Protein AF-A0A2H0FLC3-F1 (afdb_monomer)

Foldseek 3Di:
DVCLVVVCLVDVQSDVVQWDWDFDDDDFWGWIWIDGDPFIKIKTAGGPPCVPDPLVVVLVVVCVCQPDPVCVVVDFHWPAFDDPQDTPNCNVPPDGHPGDGGTTMTGDDDDDDQDPVNCVDVVSVVVVVVVVD

Nearest PDB structures (foldseek):
  3dxp-assembly1_A-2  TM=6.071E-01  e=3.941E-02  Cupriavidus pinatubonensis JMP134
  6ef6-assembly1_A  TM=5.827E-01  e=3.094E-01  Mycolicibacterium smegmatis MC2 155
  6w18-assembly1_D  TM=3.583E-01  e=3.282E-01  Schizosaccharomyces pombe 972h-
  8e9b-assembly1_D  TM=4.048E-01  e=1.130E+00  Schizosaccharomyces pombe 972h-
  7pnd-assembly1_A  TM=4.910E-01  e=7.434E+00  Bacteroides fragilis

InterPro domains:
  IPR011009 Protein kinase-like domain superfamily [SSF56112] (6-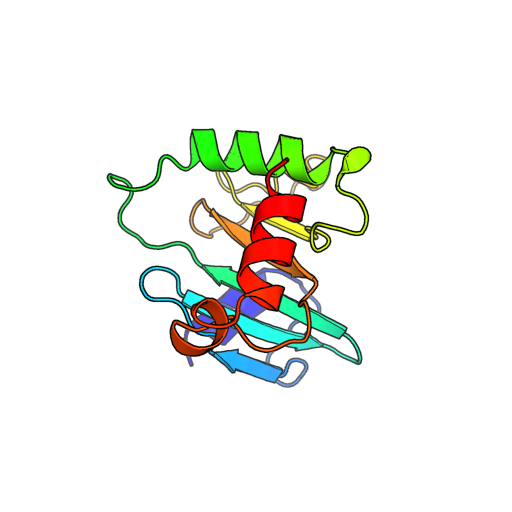130)

Structure (mmCIF, N/CA/C/O backbone):
data_AF-A0A2H0FLC3-F1
#
_entry.id   AF-A0A2H0FLC3-F1
#
loop_
_atom_site.group_PDB
_atom_site.id
_atom_site.type_symbol
_atom_site.label_atom_id
_atom_site.label_alt_id
_atom_site.label_comp_id
_atom_site.label_asym_id
_atom_site.label_entity_id
_atom_site.label_seq_id
_atom_site.pdbx_PDB_ins_code
_atom_site.Cartn_x
_atom_site.Cartn_y
_atom_site.Cartn_z
_atom_site.occupancy
_atom_site.B_iso_or_equiv
_atom_site.auth_seq_id
_atom_site.auth_comp_id
_atom_site.auth_asym_id
_atom_site.auth_atom_id
_atom_site.pdbx_PDB_model_num
ATOM 1 N N . MET A 1 1 ? -9.371 -16.936 9.998 1.00 59.44 1 MET A N 1
ATOM 2 C CA . MET A 1 1 ? -8.303 -16.075 9.428 1.00 59.44 1 MET A CA 1
ATOM 3 C C . MET A 1 1 ? -8.036 -14.897 10.370 1.00 59.44 1 MET A C 1
ATOM 5 O O . MET A 1 1 ? -8.950 -14.112 10.578 1.00 59.44 1 MET A O 1
ATOM 9 N N . LYS A 1 2 ? -6.853 -14.785 11.001 1.00 78.81 2 LYS A N 1
ATOM 10 C CA . LYS A 1 2 ? -6.562 -13.734 12.012 1.00 78.81 2 LYS A CA 1
ATOM 11 C C . LYS A 1 2 ? -6.595 -12.311 11.422 1.00 78.81 2 LYS A C 1
ATOM 13 O O . LYS A 1 2 ? -7.117 -11.395 12.053 1.00 78.81 2 LYS A O 1
ATOM 18 N N . ASP A 1 3 ? -6.164 -12.155 10.172 1.00 88.56 3 ASP A N 1
ATOM 19 C CA . ASP A 1 3 ? -6.002 -10.838 9.543 1.00 88.56 3 ASP A CA 1
ATOM 20 C C . ASP A 1 3 ? -7.316 -10.158 9.151 1.00 88.56 3 ASP A C 1
ATOM 22 O O . ASP A 1 3 ? -7.373 -8.933 9.147 1.00 88.56 3 ASP A O 1
ATOM 26 N N . ILE A 1 4 ? -8.411 -10.899 8.927 1.00 90.19 4 ILE A N 1
ATOM 27 C CA . ILE A 1 4 ? -9.715 -10.272 8.639 1.00 90.19 4 ILE A CA 1
ATOM 28 C C . ILE A 1 4 ? -10.178 -9.380 9.797 1.00 90.19 4 ILE A C 1
ATOM 30 O O . ILE A 1 4 ? -10.752 -8.317 9.564 1.00 90.19 4 ILE A O 1
ATOM 34 N N . LYS A 1 5 ? -9.873 -9.767 11.047 1.00 90.56 5 LYS A N 1
ATOM 35 C CA . LYS A 1 5 ? -10.177 -8.962 12.236 1.00 90.56 5 LYS A CA 1
ATOM 36 C C . LYS A 1 5 ? -9.355 -7.670 12.245 1.00 90.56 5 LYS A C 1
ATOM 38 O O . LYS A 1 5 ? -9.897 -6.618 12.564 1.00 90.56 5 LYS A O 1
ATOM 43 N N . LEU A 1 6 ? -8.081 -7.724 11.846 1.00 91.88 6 LEU A N 1
ATOM 44 C CA . LEU A 1 6 ? -7.219 -6.540 11.727 1.00 91.88 6 LEU A CA 1
ATOM 45 C C . LEU A 1 6 ? -7.670 -5.615 10.592 1.00 91.88 6 LEU A C 1
ATOM 47 O O . LEU A 1 6 ? -7.807 -4.413 10.807 1.00 91.88 6 LEU A O 1
ATOM 51 N N . ILE A 1 7 ? -7.981 -6.171 9.419 1.00 93.81 7 ILE A N 1
ATOM 52 C CA . ILE A 1 7 ? -8.521 -5.426 8.270 1.00 93.81 7 ILE A CA 1
ATOM 53 C C . ILE A 1 7 ? -9.812 -4.709 8.665 1.00 93.81 7 ILE A C 1
ATOM 55 O O . ILE A 1 7 ? -9.989 -3.532 8.357 1.00 93.81 7 ILE A O 1
ATOM 59 N N . SER A 1 8 ? -10.678 -5.380 9.427 1.00 92.44 8 SER A N 1
ATOM 60 C CA . SER A 1 8 ? -11.939 -4.798 9.899 1.00 92.44 8 SER A CA 1
ATOM 61 C C . SER A 1 8 ? -11.747 -3.587 10.819 1.00 92.44 8 SER A C 1
ATOM 63 O O . SER A 1 8 ? -12.630 -2.741 10.936 1.00 92.44 8 SER A O 1
ATOM 65 N N . ARG A 1 9 ? -10.579 -3.449 11.465 1.00 90.19 9 ARG A N 1
ATOM 66 C CA . ARG A 1 9 ? -10.254 -2.276 12.295 1.00 90.19 9 ARG A CA 1
ATOM 67 C C . ARG A 1 9 ? -9.910 -1.050 11.448 1.00 90.19 9 ARG A C 1
ATOM 69 O O . ARG A 1 9 ? -10.048 0.068 11.947 1.00 90.19 9 ARG A O 1
ATOM 76 N N . LEU A 1 10 ? -9.511 -1.216 10.185 1.00 89.50 10 LEU A N 1
ATOM 77 C CA . LEU A 1 10 ? -9.130 -0.105 9.303 1.00 89.50 10 LEU A CA 1
ATOM 78 C C . LEU A 1 10 ? -10.326 0.795 8.971 1.00 89.50 10 LEU A C 1
ATOM 80 O O . LEU A 1 10 ? -10.206 2.019 8.999 1.00 89.50 10 LEU A O 1
ATOM 84 N N . ASN A 1 11 ? -11.504 0.205 8.763 1.00 89.25 11 ASN A N 1
ATOM 85 C CA . ASN A 1 11 ? -12.735 0.924 8.449 1.00 89.25 11 ASN A CA 1
ATOM 86 C C . ASN A 1 11 ? -13.928 0.301 9.192 1.00 89.25 11 ASN A C 1
ATOM 88 O O . ASN A 1 11 ? -14.169 -0.895 9.088 1.00 89.25 11 ASN A O 1
ATOM 92 N N . LYS A 1 12 ? -14.714 1.124 9.900 1.00 89.12 12 LYS A N 1
ATOM 93 C CA . LYS A 1 12 ? -15.890 0.696 10.686 1.00 89.12 12 LYS A CA 1
ATOM 94 C C . LYS A 1 12 ? -16.957 -0.055 9.872 1.00 89.12 12 LYS A C 1
ATOM 96 O O . LYS A 1 12 ? -17.752 -0.807 10.444 1.00 89.12 12 LYS A O 1
ATOM 101 N N . GLU A 1 13 ? -16.992 0.167 8.560 1.00 92.62 13 GLU A N 1
ATOM 102 C CA . GLU A 1 13 ? -17.921 -0.491 7.637 1.00 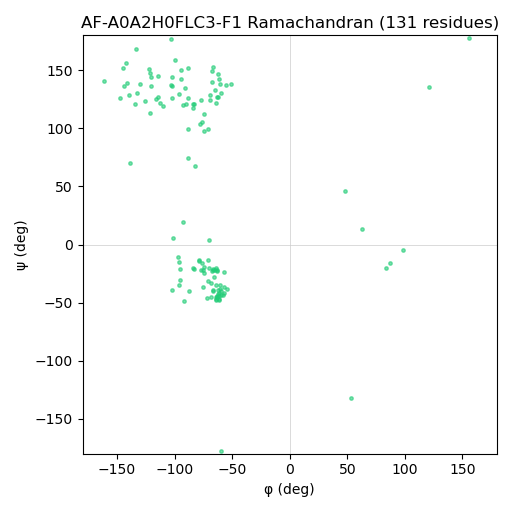92.62 13 GLU A CA 1
ATOM 103 C C . GLU A 1 13 ? -17.430 -1.866 7.172 1.00 92.62 13 GLU A C 1
ATOM 105 O O . GLU A 1 13 ? -18.233 -2.700 6.743 1.00 92.62 13 GLU A O 1
ATOM 110 N N . TRP A 1 14 ? -16.127 -2.127 7.283 1.00 93.94 14 TRP A N 1
ATOM 111 C CA . TRP A 1 14 ? -15.491 -3.369 6.859 1.00 93.94 14 TRP A CA 1
ATOM 112 C C . TRP A 1 14 ? -15.645 -4.441 7.930 1.00 93.94 14 TRP A C 1
ATOM 114 O O . TRP A 1 14 ? -14.687 -4.832 8.576 1.00 93.94 14 TRP A O 1
ATOM 124 N N . ARG A 1 15 ? -16.868 -4.905 8.167 1.00 92.44 15 ARG A N 1
ATOM 125 C CA . ARG A 1 15 ? -17.125 -5.980 9.136 1.00 92.44 15 ARG A CA 1
ATOM 126 C C . ARG A 1 15 ? -17.002 -7.355 8.468 1.00 92.44 15 ARG A C 1
ATOM 128 O O . ARG A 1 15 ? -17.299 -7.461 7.273 1.00 92.44 15 ARG A O 1
ATOM 135 N N . PRO A 1 16 ? -16.635 -8.419 9.207 1.00 88.12 16 PRO A N 1
ATOM 136 C CA . PRO A 1 16 ? -16.727 -9.787 8.698 1.00 88.12 16 PRO A CA 1
ATOM 137 C C . PRO A 1 16 ? -18.126 -10.063 8.124 1.00 88.12 16 PRO A C 1
ATOM 139 O O . PRO A 1 16 ? -19.122 -9.596 8.671 1.00 88.12 16 PRO A O 1
ATOM 142 N N . GLY A 1 17 ? -18.195 -10.745 6.980 1.00 88.25 17 GLY A N 1
ATOM 143 C CA . GLY A 1 17 ? -19.442 -10.967 6.233 1.00 88.25 17 GLY A CA 1
ATOM 144 C C . GLY A 1 17 ? -19.860 -9.813 5.309 1.00 88.25 17 GLY A C 1
ATOM 145 O O . GLY A 1 17 ? -20.586 -10.049 4.351 1.00 88.25 17 GLY A O 1
ATOM 146 N N . LYS A 1 18 ? -19.362 -8.584 5.519 1.00 94.62 18 LYS A N 1
ATOM 147 C CA . LYS A 1 18 ? -19.580 -7.443 4.601 1.00 94.62 18 LYS A CA 1
ATOM 148 C C . LYS A 1 18 ? -18.443 -7.231 3.603 1.00 94.62 18 LYS A C 1
ATOM 150 O O . LYS A 1 18 ? -18.611 -6.492 2.637 1.00 94.62 18 LYS A O 1
ATOM 155 N N . ILE A 1 19 ? -17.293 -7.850 3.850 1.00 95.69 19 ILE A N 1
ATOM 156 C CA . ILE A 1 19 ? -16.111 -7.781 2.992 1.00 95.69 19 ILE A CA 1
ATOM 157 C C . ILE A 1 19 ? -15.709 -9.173 2.523 1.00 95.69 19 ILE A C 1
ATOM 159 O O . ILE A 1 19 ? -15.831 -10.145 3.271 1.00 95.69 19 ILE A O 1
ATOM 163 N N . LYS A 1 20 ? -15.163 -9.250 1.310 1.00 95.31 20 LYS A N 1
ATOM 164 C CA . LYS A 1 20 ? -14.416 -10.422 0.842 1.00 95.31 20 LYS A CA 1
ATOM 165 C C . LYS A 1 20 ? -12.932 -10.098 0.917 1.00 95.31 20 LYS A C 1
ATOM 167 O O . LYS A 1 20 ? -12.524 -9.001 0.544 1.00 95.31 20 LYS A O 1
ATOM 172 N N . VAL A 1 21 ? -12.133 -11.033 1.415 1.00 95.38 21 VAL A N 1
ATOM 173 C CA . VAL A 1 21 ? -10.690 -10.852 1.588 1.00 95.38 21 VAL A CA 1
ATOM 174 C C . VAL A 1 21 ? -9.969 -11.990 0.885 1.00 95.38 21 VAL A C 1
ATOM 176 O O . VAL A 1 21 ? -10.224 -13.155 1.186 1.00 95.38 21 VAL A O 1
ATOM 179 N N . LYS A 1 22 ? -9.068 -11.650 -0.036 1.00 94.94 22 LYS A N 1
ATOM 180 C CA . LYS A 1 22 ? -8.208 -12.593 -0.759 1.00 94.94 22 LYS A CA 1
ATOM 181 C C . LYS A 1 22 ? -6.751 -12.240 -0.487 1.00 94.94 22 LYS A C 1
ATOM 183 O O . LYS A 1 22 ? -6.399 -11.065 -0.502 1.00 94.94 22 LYS A O 1
ATOM 188 N N . LYS A 1 23 ? -5.900 -13.234 -0.234 1.00 92.81 23 LYS A N 1
ATOM 189 C CA . LYS A 1 23 ? -4.457 -13.002 -0.082 1.00 92.81 23 LYS A CA 1
ATOM 190 C C . LYS A 1 23 ? -3.876 -12.510 -1.412 1.00 92.81 23 LYS A C 1
ATOM 192 O O . LYS A 1 23 ? -4.186 -13.081 -2.456 1.00 92.81 23 LYS A O 1
ATOM 197 N N . ALA A 1 24 ? -3.071 -11.455 -1.362 1.00 90.44 24 ALA A N 1
ATOM 198 C CA . ALA A 1 24 ? -2.255 -10.999 -2.484 1.00 90.44 24 ALA A CA 1
ATOM 199 C C . ALA A 1 24 ? -0.812 -11.486 -2.304 1.00 90.44 24 ALA A C 1
ATOM 201 O O . ALA A 1 24 ? -0.408 -11.816 -1.186 1.00 90.44 24 ALA A O 1
ATOM 202 N N . GLY A 1 25 ? -0.058 -11.550 -3.404 1.00 83.50 25 GLY A N 1
ATOM 203 C CA . GLY A 1 25 ? 1.354 -11.932 -3.394 1.00 83.50 25 GLY A CA 1
ATOM 204 C C . GLY A 1 25 ? 2.222 -11.010 -2.529 1.00 83.50 25 GLY A C 1
ATOM 205 O O . GLY A 1 25 ? 1.743 -10.070 -1.896 1.00 83.50 25 GLY A O 1
ATOM 206 N N . GLY A 1 26 ? 3.524 -11.274 -2.507 1.00 81.44 26 GLY A N 1
ATOM 207 C CA . GLY A 1 26 ? 4.492 -10.555 -1.679 1.00 81.44 26 GLY A CA 1
ATOM 208 C C . GLY A 1 26 ? 5.222 -11.495 -0.729 1.00 81.44 26 GLY A C 1
ATOM 209 O O . GLY A 1 26 ? 4.618 -12.370 -0.113 1.00 81.44 26 GLY A O 1
ATOM 210 N N . GLN A 1 27 ? 6.538 -11.318 -0.639 1.00 80.94 27 GLN A N 1
ATOM 211 C CA . GLN A 1 27 ? 7.411 -12.183 0.158 1.00 80.94 27 GLN A CA 1
ATOM 212 C C . GLN A 1 27 ? 7.513 -11.712 1.612 1.00 80.94 27 GLN A C 1
ATOM 214 O O . GLN A 1 27 ? 7.495 -12.517 2.535 1.00 80.94 27 GLN A O 1
ATOM 219 N N . THR A 1 28 ? 7.592 -10.397 1.818 1.00 85.25 28 THR A N 1
ATOM 220 C CA . THR A 1 28 ? 7.887 -9.794 3.126 1.00 85.25 28 THR A CA 1
ATOM 221 C C . THR A 1 28 ? 6.642 -9.243 3.816 1.00 85.25 28 THR A C 1
ATOM 223 O O . THR A 1 28 ? 6.471 -9.377 5.026 1.00 85.25 28 THR A O 1
ATOM 226 N N . ASN A 1 29 ? 5.736 -8.633 3.053 1.00 90.56 29 ASN A N 1
ATOM 227 C CA . ASN A 1 29 ? 4.521 -8.029 3.586 1.00 90.56 29 ASN A CA 1
ATOM 228 C C . ASN A 1 29 ? 3.330 -8.990 3.513 1.00 90.56 29 ASN A C 1
ATOM 230 O O . ASN A 1 29 ? 3.205 -9.787 2.583 1.00 90.56 29 ASN A O 1
ATOM 234 N N . ARG A 1 30 ? 2.395 -8.854 4.457 1.00 93.12 30 ARG A N 1
ATOM 235 C CA . ARG A 1 30 ? 1.108 -9.558 4.403 1.00 93.12 30 ARG A CA 1
ATOM 236 C C . ARG A 1 30 ? 0.116 -8.704 3.627 1.00 93.12 30 ARG A C 1
ATOM 238 O O . ARG A 1 30 ? -0.453 -7.753 4.167 1.00 93.12 30 ARG A O 1
ATOM 245 N N . ASN A 1 31 ? -0.061 -9.047 2.358 1.00 95.00 31 ASN A N 1
ATOM 246 C CA . ASN A 1 31 ? -0.888 -8.298 1.426 1.00 95.00 31 ASN A CA 1
ATOM 247 C C . ASN A 1 31 ? -2.245 -8.967 1.207 1.00 95.00 31 ASN A C 1
ATOM 249 O O . ASN A 1 31 ? -2.366 -10.194 1.143 1.00 95.00 31 ASN A O 1
ATOM 253 N N . TRP A 1 32 ? -3.271 -8.141 1.049 1.00 96.12 32 TRP A N 1
ATOM 254 C CA . TRP A 1 32 ? -4.652 -8.570 0.913 1.00 96.12 32 TRP A CA 1
ATOM 255 C C . TRP A 1 32 ? -5.384 -7.702 -0.105 1.00 96.12 32 TRP A C 1
ATOM 257 O O . TRP A 1 32 ? -5.258 -6.480 -0.099 1.00 96.12 32 TRP A O 1
ATOM 267 N N . ILE A 1 33 ? -6.210 -8.330 -0.934 1.00 96.50 33 ILE A N 1
ATOM 268 C CA . ILE A 1 33 ? -7.248 -7.655 -1.708 1.00 96.50 33 ILE A CA 1
ATOM 269 C C . ILE A 1 33 ? -8.524 -7.714 -0.878 1.00 96.50 33 ILE A C 1
ATOM 271 O O . ILE A 1 33 ? -9.007 -8.798 -0.536 1.00 96.50 33 ILE A O 1
ATOM 275 N N . VAL A 1 34 ? -9.063 -6.549 -0.546 1.00 97.06 34 VAL A N 1
ATOM 276 C CA . VAL A 1 34 ? -10.306 -6.393 0.207 1.00 97.06 34 VAL A CA 1
ATOM 277 C C . VAL A 1 34 ? -11.363 -5.845 -0.734 1.00 97.06 34 VAL A C 1
ATOM 279 O O . VAL A 1 34 ? -11.215 -4.749 -1.262 1.00 97.06 34 VAL A O 1
ATOM 282 N N . GLN A 1 35 ? -12.441 -6.591 -0.935 1.00 97.12 35 GLN A N 1
ATOM 283 C CA . GLN A 1 35 ? -13.598 -6.136 -1.693 1.00 97.12 35 GLN A CA 1
ATOM 284 C C . GLN A 1 35 ? -14.715 -5.731 -0.732 1.00 97.12 35 GLN A C 1
ATOM 286 O O . GLN A 1 35 ? -15.127 -6.522 0.120 1.00 97.12 35 GLN A O 1
ATOM 291 N N . TYR A 1 36 ? -15.219 -4.509 -0.893 1.00 96.44 36 TYR A N 1
ATOM 292 C CA . TYR A 1 36 ? -16.363 -3.973 -0.161 1.00 96.44 36 TYR A CA 1
ATOM 293 C C . TYR A 1 36 ? -17.298 -3.268 -1.144 1.00 96.44 36 TYR A C 1
ATOM 295 O O . TYR A 1 36 ? -16.885 -2.326 -1.826 1.00 96.44 36 TYR A O 1
ATOM 303 N N . LYS A 1 37 ? -18.559 -3.717 -1.218 1.00 93.69 37 LYS A N 1
ATOM 304 C CA . LYS A 1 37 ? -19.498 -3.312 -2.282 1.00 93.69 37 LYS A CA 1
ATOM 305 C C . LYS A 1 37 ? -18.846 -3.553 -3.663 1.00 93.69 37 LYS A C 1
ATOM 307 O O . LYS A 1 37 ? -18.236 -4.601 -3.876 1.00 93.69 37 LYS A O 1
ATOM 312 N N . ASN A 1 38 ? -18.908 -2.570 -4.559 1.00 93.06 38 ASN A N 1
ATOM 313 C CA . ASN A 1 38 ? -18.338 -2.632 -5.910 1.00 93.06 38 ASN A CA 1
ATOM 314 C C . ASN A 1 38 ? -16.908 -2.066 -5.990 1.00 93.06 38 ASN A C 1
ATOM 316 O O . ASN A 1 38 ? -16.462 -1.683 -7.065 1.00 93.06 38 ASN A O 1
ATOM 320 N N . LYS A 1 39 ? -16.192 -1.958 -4.860 1.00 95.62 39 LYS A N 1
ATOM 321 C CA . LYS A 1 39 ? -14.818 -1.432 -4.814 1.00 95.62 39 LYS A CA 1
ATOM 322 C C . LYS A 1 39 ? -13.850 -2.462 -4.249 1.00 95.62 39 LYS A C 1
ATOM 324 O O . LYS A 1 39 ? -14.194 -3.204 -3.323 1.00 95.62 39 LYS A O 1
ATOM 329 N N . LYS A 1 40 ? -12.630 -2.466 -4.784 1.00 96.94 40 LYS A N 1
ATOM 330 C CA . LYS A 1 40 ? -11.508 -3.263 -4.287 1.00 96.94 40 LYS A CA 1
ATOM 331 C C . LYS A 1 40 ? -10.410 -2.355 -3.751 1.00 96.94 40 LYS A C 1
ATOM 333 O O . LYS A 1 40 ? -10.157 -1.272 -4.271 1.00 96.94 40 LYS A O 1
ATOM 338 N N . PHE A 1 41 ? -9.766 -2.829 -2.699 1.00 97.38 41 PHE A N 1
ATOM 339 C CA . PHE A 1 41 ? -8.702 -2.139 -1.994 1.00 97.38 41 PHE A CA 1
ATOM 340 C C . PHE A 1 41 ? -7.528 -3.090 -1.834 1.00 97.38 41 PHE A C 1
ATOM 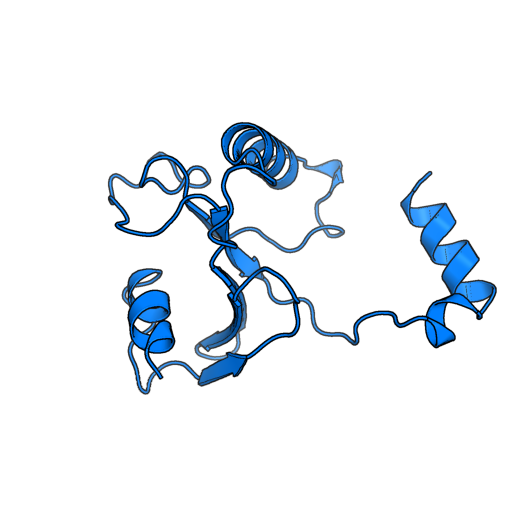342 O O . PHE A 1 41 ? -7.715 -4.258 -1.487 1.00 97.38 41 PHE A O 1
ATOM 349 N N . PHE A 1 42 ? -6.324 -2.578 -2.035 1.00 96.69 42 PHE A N 1
ATOM 350 C CA . PHE A 1 42 ? -5.111 -3.269 -1.646 1.00 96.69 42 PHE A CA 1
ATOM 351 C C . PHE A 1 42 ? -4.752 -2.868 -0.217 1.00 96.69 42 PHE A C 1
ATOM 353 O O . PHE A 1 42 ? -4.561 -1.686 0.075 1.00 96.69 42 PHE A O 1
ATOM 360 N N . VAL A 1 43 ? -4.678 -3.847 0.680 1.00 96.88 43 VAL A N 1
ATOM 361 C CA . VAL A 1 43 ? -4.303 -3.665 2.083 1.00 96.88 43 VAL A CA 1
ATOM 362 C C . VAL A 1 43 ? -2.987 -4.377 2.343 1.00 96.88 43 VAL A C 1
ATOM 364 O O . VAL A 1 43 ? -2.863 -5.575 2.102 1.00 96.88 43 VAL A O 1
ATOM 367 N N . ARG A 1 44 ? -2.025 -3.643 2.896 1.00 95.75 44 ARG A N 1
ATOM 368 C CA . ARG A 1 44 ? -0.711 -4.159 3.281 1.00 95.75 44 ARG A CA 1
ATOM 369 C C . ARG A 1 44 ? -0.541 -4.046 4.784 1.00 95.75 44 ARG A C 1
ATOM 371 O O . ARG A 1 44 ? -0.616 -2.940 5.324 1.00 95.75 44 ARG A O 1
ATOM 378 N N . PHE A 1 45 ? -0.224 -5.163 5.431 1.00 94.56 45 PHE A N 1
ATOM 379 C CA . PHE A 1 45 ? 0.433 -5.147 6.733 1.00 94.56 45 PHE A CA 1
ATOM 380 C C . PHE A 1 45 ? 1.947 -5.312 6.535 1.00 94.56 45 PHE A C 1
ATOM 382 O O . PHE A 1 45 ? 2.373 -6.208 5.798 1.00 94.56 45 PHE A O 1
ATOM 389 N N . PRO A 1 46 ? 2.754 -4.434 7.148 1.00 92.25 46 PRO A N 1
ATOM 390 C CA . PRO A 1 46 ? 4.192 -4.366 6.944 1.00 92.25 46 PRO A CA 1
ATOM 391 C C . PRO A 1 46 ? 4.894 -5.616 7.473 1.00 92.25 46 PRO A C 1
ATOM 393 O O . PRO A 1 46 ? 4.439 -6.241 8.433 1.00 92.25 46 PRO A O 1
ATOM 396 N N . TRP A 1 47 ? 6.038 -5.931 6.872 1.00 85.62 47 TRP A N 1
ATOM 397 C CA . TRP A 1 47 ? 7.001 -6.867 7.440 1.00 85.62 47 TRP A CA 1
ATOM 398 C C . TRP A 1 47 ? 7.529 -6.373 8.794 1.00 85.62 47 TRP A C 1
ATOM 400 O O . TRP A 1 47 ? 7.749 -5.172 8.975 1.00 85.62 47 TRP A O 1
ATOM 410 N N . GLU A 1 48 ? 7.741 -7.305 9.723 1.00 75.94 48 GLU A N 1
ATOM 411 C CA . GLU A 1 48 ? 8.074 -7.029 11.129 1.00 75.94 48 GLU A CA 1
ATOM 412 C C . GLU A 1 48 ? 9.554 -6.653 11.347 1.00 75.94 48 GLU A C 1
ATOM 414 O O . GLU A 1 48 ? 9.897 -6.103 12.391 1.00 75.94 48 GLU A O 1
ATOM 419 N N . ARG A 1 49 ? 10.426 -6.878 10.352 1.00 78.94 49 ARG A N 1
ATOM 420 C CA . ARG A 1 49 ? 11.855 -6.512 10.383 1.00 78.94 49 ARG A CA 1
ATOM 421 C C . ARG A 1 49 ? 12.053 -5.001 10.213 1.00 78.94 49 ARG A C 1
ATOM 423 O O . ARG A 1 49 ? 12.021 -4.470 9.102 1.00 78.94 49 ARG A O 1
ATOM 430 N N . ILE A 1 50 ? 12.232 -4.306 11.335 1.00 74.50 50 ILE A N 1
ATOM 431 C CA . ILE A 1 50 ? 12.434 -2.847 11.402 1.00 74.50 50 ILE A CA 1
ATOM 432 C C . ILE A 1 50 ? 13.844 -2.394 10.994 1.00 74.50 50 ILE A C 1
ATOM 434 O O . ILE A 1 50 ? 14.042 -1.217 10.712 1.00 74.50 50 ILE A O 1
ATOM 438 N N . ASP A 1 51 ? 14.798 -3.319 10.944 1.00 81.31 51 ASP A N 1
ATOM 439 C CA . ASP A 1 51 ? 16.195 -3.102 10.558 1.00 81.31 51 ASP A CA 1
ATOM 440 C C . ASP A 1 51 ? 16.386 -2.958 9.040 1.00 81.31 51 ASP A C 1
ATOM 442 O O . ASP A 1 51 ? 17.356 -2.356 8.595 1.00 81.31 51 ASP A O 1
ATOM 446 N N . ILE A 1 52 ? 15.442 -3.467 8.242 1.00 85.25 52 ILE A N 1
ATOM 447 C CA . ILE A 1 52 ? 15.543 -3.481 6.773 1.00 85.25 52 ILE A CA 1
ATOM 448 C C . ILE A 1 52 ? 14.805 -2.296 6.141 1.00 85.25 52 ILE A C 1
ATOM 450 O O . ILE A 1 52 ? 15.241 -1.752 5.129 1.00 85.25 52 ILE A O 1
ATOM 454 N N . VAL A 1 53 ? 13.676 -1.875 6.724 1.00 88.25 53 VAL A N 1
ATOM 455 C CA . VAL A 1 53 ? 12.868 -0.769 6.190 1.00 88.25 53 VAL A CA 1
ATOM 456 C C . VAL A 1 53 ? 12.733 0.341 7.221 1.00 88.25 53 VAL A C 1
ATOM 458 O O . VAL A 1 53 ? 12.011 0.208 8.211 1.00 88.25 53 VAL A O 1
ATOM 461 N N . ASN A 1 54 ? 13.334 1.494 6.927 1.00 92.50 54 ASN A N 1
ATOM 462 C CA . ASN A 1 54 ? 13.126 2.702 7.713 1.00 92.50 54 ASN A CA 1
ATOM 463 C C . ASN A 1 54 ? 11.709 3.262 7.475 1.00 92.50 54 ASN A C 1
ATOM 465 O O . ASN A 1 54 ? 11.436 3.962 6.495 1.00 92.50 54 ASN A O 1
ATOM 469 N N . ARG A 1 55 ? 10.795 2.967 8.406 1.00 92.94 55 ARG A N 1
ATOM 470 C CA . ARG A 1 55 ? 9.382 3.378 8.318 1.00 92.94 55 ARG A CA 1
ATOM 471 C C . ARG A 1 55 ? 9.169 4.885 8.408 1.00 92.94 55 ARG A C 1
ATOM 473 O O . ARG A 1 55 ? 8.123 5.360 7.969 1.00 92.94 55 ARG A O 1
ATOM 480 N N . GLU A 1 56 ? 10.119 5.632 8.966 1.00 94.81 56 GLU A N 1
ATOM 481 C CA . GLU A 1 56 ? 10.044 7.092 8.982 1.00 94.81 56 GLU A CA 1
ATOM 482 C C . GLU A 1 56 ? 10.291 7.671 7.588 1.00 94.81 56 GLU A C 1
ATOM 484 O O . GLU A 1 56 ? 9.521 8.518 7.130 1.00 94.81 56 GLU A O 1
ATOM 489 N N . VAL A 1 57 ? 11.322 7.181 6.895 1.00 95.44 57 VAL A N 1
ATOM 490 C CA . VAL A 1 57 ? 11.610 7.572 5.508 1.00 95.44 57 VAL A CA 1
ATOM 491 C C . VAL A 1 57 ? 10.463 7.147 4.589 1.00 95.44 57 VAL A C 1
ATOM 493 O O . VAL A 1 57 ? 9.963 7.963 3.818 1.00 95.44 57 VAL A O 1
ATOM 496 N N . GLU A 1 58 ? 9.960 5.916 4.733 1.00 95.00 58 GLU A N 1
ATOM 497 C CA . GLU A 1 58 ? 8.806 5.443 3.956 1.00 95.00 58 GLU A CA 1
ATOM 498 C C . GLU A 1 58 ? 7.569 6.333 4.169 1.00 95.00 58 GLU A C 1
ATOM 500 O O . GLU A 1 58 ? 6.910 6.716 3.205 1.00 95.00 58 GLU A O 1
ATOM 505 N N . ALA A 1 59 ? 7.274 6.733 5.412 1.00 95.69 59 ALA A N 1
ATOM 506 C CA . ALA A 1 59 ? 6.149 7.620 5.714 1.00 95.69 59 ALA A CA 1
ATOM 507 C C . ALA A 1 59 ? 6.275 8.992 5.025 1.00 95.69 59 ALA A C 1
ATOM 509 O O . ALA A 1 59 ? 5.284 9.505 4.495 1.00 95.69 59 ALA A O 1
ATOM 510 N N . LYS A 1 60 ? 7.482 9.578 5.007 1.00 96.88 60 LYS A N 1
ATOM 511 C CA . LYS A 1 60 ? 7.763 10.844 4.303 1.00 96.88 60 LYS A CA 1
ATOM 512 C C . LYS A 1 60 ? 7.547 10.690 2.795 1.00 96.88 60 LYS A C 1
ATOM 514 O O . LYS A 1 60 ? 6.866 11.522 2.196 1.00 96.88 60 LYS A O 1
ATOM 519 N N . ASN A 1 61 ? 8.029 9.592 2.211 1.00 96.62 61 ASN A N 1
ATOM 520 C CA . ASN A 1 61 ? 7.855 9.304 0.787 1.00 96.62 61 ASN A CA 1
ATOM 521 C C . ASN A 1 61 ? 6.379 9.116 0.425 1.00 96.62 61 ASN A C 1
ATOM 523 O O . ASN A 1 61 ? 5.899 9.744 -0.511 1.00 96.62 61 ASN A O 1
ATOM 527 N N . ILE A 1 62 ? 5.623 8.333 1.199 1.00 96.00 62 ILE A N 1
ATOM 528 C CA . ILE A 1 62 ? 4.184 8.141 0.963 1.00 96.00 62 ILE A CA 1
ATOM 529 C C . ILE A 1 62 ? 3.419 9.468 1.028 1.00 96.00 62 ILE A C 1
ATOM 531 O O . ILE A 1 62 ? 2.545 9.707 0.196 1.00 96.00 62 ILE A O 1
ATOM 535 N N . LEU A 1 63 ? 3.757 10.359 1.966 1.00 95.25 63 LEU A N 1
ATOM 536 C CA . LEU A 1 63 ? 3.161 11.699 2.019 1.00 95.25 63 LEU A CA 1
ATOM 537 C C . LEU A 1 63 ? 3.477 12.530 0.774 1.00 95.25 63 LEU A C 1
ATOM 539 O O . LEU A 1 63 ? 2.585 13.211 0.266 1.00 95.25 63 LEU A O 1
ATOM 543 N N . ALA A 1 64 ? 4.722 12.488 0.298 1.00 95.00 64 ALA A N 1
ATOM 544 C CA . ALA A 1 64 ? 5.132 13.194 -0.911 1.00 95.00 64 ALA A CA 1
ATOM 545 C C . ALA A 1 64 ? 4.396 12.654 -2.148 1.00 95.00 64 ALA A C 1
ATOM 547 O O . ALA A 1 64 ? 3.798 13.429 -2.894 1.00 95.00 64 ALA A O 1
ATOM 548 N N . LEU A 1 65 ? 4.355 11.327 -2.311 1.00 94.69 65 LEU A N 1
ATOM 549 C CA . LEU A 1 65 ? 3.671 10.656 -3.418 1.00 94.69 65 LEU A CA 1
ATOM 550 C C . LEU A 1 65 ? 2.167 10.953 -3.415 1.00 94.69 65 LEU A C 1
ATOM 552 O O . LEU A 1 65 ? 1.625 11.373 -4.433 1.00 94.69 65 LEU A O 1
ATOM 556 N N . ALA A 1 66 ? 1.501 10.834 -2.262 1.00 92.81 66 ALA A N 1
ATOM 557 C CA . ALA A 1 66 ? 0.062 11.075 -2.143 1.00 92.81 66 ALA A CA 1
ATOM 558 C C . ALA A 1 66 ? -0.349 12.537 -2.413 1.00 92.81 66 ALA A C 1
ATOM 560 O O . ALA A 1 66 ? -1.513 12.798 -2.715 1.00 92.81 66 ALA A O 1
ATOM 561 N N . ARG A 1 67 ? 0.578 13.496 -2.287 1.00 92.19 67 ARG A N 1
ATOM 562 C CA . ARG A 1 67 ? 0.342 14.926 -2.560 1.00 92.19 67 ARG A CA 1
ATOM 563 C C . ARG A 1 67 ? 0.779 15.353 -3.962 1.00 92.19 67 ARG A C 1
ATOM 565 O O . ARG A 1 67 ? 0.466 16.471 -4.374 1.00 92.19 67 ARG A O 1
ATOM 572 N N . SER A 1 68 ? 1.502 14.502 -4.688 1.00 93.00 68 SER A N 1
ATOM 573 C CA . SER A 1 68 ? 2.047 14.845 -5.998 1.00 93.00 68 SER A CA 1
ATOM 574 C C . SER A 1 68 ? 0.955 14.866 -7.063 1.00 93.00 68 SER A C 1
ATOM 576 O O . SER A 1 68 ? 0.425 13.829 -7.457 1.00 93.00 68 SER A O 1
ATOM 578 N N . LYS A 1 69 ? 0.656 16.058 -7.593 1.00 91.00 69 LYS A N 1
ATOM 579 C CA . LYS A 1 69 ? -0.295 16.214 -8.706 1.00 91.00 69 LYS A CA 1
ATOM 580 C C . LYS A 1 69 ? 0.203 15.575 -10.007 1.00 91.00 69 LYS A C 1
ATOM 582 O O . LYS A 1 69 ? -0.612 15.139 -10.806 1.00 91.00 69 LYS A O 1
ATOM 587 N N . LYS A 1 70 ? 1.526 15.491 -10.198 1.00 89.62 70 LYS A N 1
ATOM 588 C CA . LYS A 1 70 ? 2.150 14.905 -11.398 1.00 89.62 70 LYS A CA 1
ATOM 589 C C . LYS A 1 70 ? 1.928 13.396 -11.512 1.00 89.62 70 LYS A C 1
ATOM 591 O O . LYS A 1 70 ? 2.021 12.854 -12.601 1.00 89.62 70 LYS A O 1
ATOM 596 N N . LEU A 1 71 ? 1.657 12.728 -10.391 1.00 88.50 71 LEU A N 1
ATOM 597 C CA . LEU A 1 71 ? 1.498 11.274 -10.326 1.00 88.50 71 LEU A CA 1
ATOM 598 C C . LEU A 1 71 ? 0.025 10.841 -10.279 1.00 88.50 71 LEU A C 1
ATOM 600 O O . LEU A 1 71 ? -0.265 9.655 -10.114 1.00 88.50 71 LEU A O 1
ATOM 604 N N . ILE A 1 72 ? -0.910 11.787 -10.425 1.00 85.81 72 ILE A N 1
ATOM 605 C CA . ILE A 1 72 ? -2.338 11.483 -10.548 1.00 85.81 72 ILE A CA 1
ATOM 606 C C . ILE A 1 72 ? -2.546 10.662 -11.825 1.00 85.81 72 ILE A C 1
ATOM 608 O O . ILE A 1 72 ? -2.112 11.063 -12.898 1.00 85.81 72 ILE A O 1
ATOM 612 N N . GLY A 1 73 ? -3.200 9.507 -11.699 1.00 84.81 73 GLY A N 1
ATOM 613 C CA . GLY A 1 73 ? -3.429 8.574 -12.809 1.00 84.81 73 GLY A CA 1
ATOM 614 C C . GLY A 1 73 ? -2.291 7.574 -13.042 1.00 84.81 73 GLY A C 1
ATOM 615 O O . GLY A 1 73 ? -2.528 6.550 -13.669 1.00 84.81 73 GLY A O 1
ATOM 616 N N . ILE A 1 74 ? -1.098 7.822 -12.487 1.00 87.75 74 ILE A N 1
ATOM 617 C CA . ILE A 1 74 ? 0.022 6.866 -12.493 1.00 87.75 74 ILE A CA 1
ATOM 618 C C . ILE A 1 74 ? -0.021 6.012 -11.226 1.00 87.75 74 ILE A C 1
ATOM 620 O O . ILE A 1 74 ? 0.078 4.788 -11.281 1.00 87.75 74 ILE A O 1
ATOM 624 N N . LEU A 1 75 ? -0.177 6.658 -10.067 1.00 90.44 75 LEU A N 1
ATOM 625 C CA . LEU A 1 75 ? -0.230 5.968 -8.785 1.00 90.44 75 LEU A CA 1
ATOM 626 C C . LEU A 1 75 ? -1.669 5.668 -8.355 1.00 90.44 75 LEU A C 1
ATOM 628 O O . LEU A 1 75 ? -2.550 6.520 -8.514 1.00 90.44 75 LEU A O 1
ATOM 632 N N . PRO A 1 76 ? -1.905 4.502 -7.727 1.00 92.69 76 PRO A N 1
ATOM 633 C CA . PRO A 1 76 ? -3.187 4.202 -7.111 1.00 92.69 76 PRO A CA 1
ATOM 634 C C . PRO A 1 76 ? -3.477 5.191 -5.984 1.00 92.69 76 PRO A C 1
ATOM 636 O O . PRO A 1 76 ? -2.581 5.633 -5.253 1.00 92.69 76 PRO A O 1
ATOM 639 N N . LY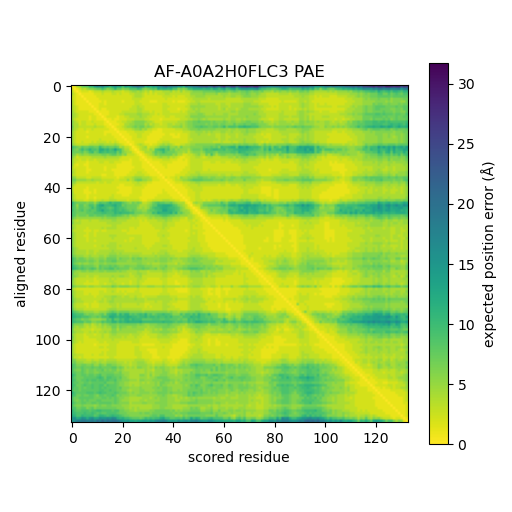S A 1 77 ? -4.757 5.515 -5.791 1.00 93.56 77 LYS A N 1
ATOM 640 C CA . LYS A 1 77 ? -5.155 6.424 -4.719 1.00 93.56 77 LYS A CA 1
ATOM 641 C C . LYS A 1 77 ? -4.847 5.823 -3.347 1.00 93.56 77 LYS A C 1
ATOM 643 O O . LYS A 1 77 ? -5.403 4.796 -2.959 1.00 93.56 77 LYS A O 1
ATOM 648 N N . TYR A 1 78 ? -4.035 6.518 -2.556 1.00 94.25 78 TYR A N 1
ATOM 649 C CA . TYR A 1 78 ? -3.822 6.170 -1.156 1.00 94.25 78 TYR A CA 1
ATOM 650 C C . TYR A 1 78 ? -5.007 6.632 -0.303 1.00 94.25 78 TYR A C 1
ATOM 652 O O . TYR A 1 78 ? -5.345 7.816 -0.273 1.00 94.25 78 TYR A O 1
ATOM 660 N N . TYR A 1 79 ? -5.625 5.710 0.432 1.00 92.25 79 TYR A N 1
ATOM 661 C CA . TYR A 1 79 ? -6.683 6.050 1.389 1.00 92.25 79 TYR A CA 1
ATOM 662 C C . TYR A 1 79 ? -6.135 6.215 2.805 1.00 92.25 79 TYR A C 1
ATOM 664 O O . TYR A 1 79 ? -6.684 6.966 3.615 1.00 92.25 79 TYR A O 1
ATOM 672 N N . PHE A 1 80 ? -5.070 5.480 3.125 1.00 91.38 80 PHE A N 1
ATOM 673 C CA . PHE A 1 80 ? -4.605 5.352 4.494 1.00 91.38 80 PHE A CA 1
ATOM 674 C C . PHE A 1 80 ? -3.159 4.858 4.584 1.00 91.38 80 PHE A C 1
ATOM 676 O O . PHE A 1 80 ? -2.774 3.939 3.861 1.00 91.38 80 PHE A O 1
ATOM 683 N N . TYR A 1 81 ? -2.399 5.417 5.530 1.00 95.94 81 TYR A N 1
ATOM 684 C CA . TYR A 1 81 ? -1.077 4.926 5.924 1.00 95.94 81 TYR A CA 1
ATOM 685 C C . TYR A 1 81 ? -0.828 5.182 7.419 1.00 95.94 81 TYR A C 1
ATOM 687 O O . TYR A 1 81 ? -0.936 6.325 7.873 1.00 95.94 81 TYR A O 1
ATOM 695 N N . ILE A 1 82 ? -0.476 4.141 8.182 1.00 95.06 82 ILE A N 1
ATOM 696 C CA . ILE A 1 82 ? -0.160 4.242 9.613 1.00 95.06 82 ILE A CA 1
ATOM 697 C C . ILE A 1 82 ? 1.298 4.541 9.853 1.00 95.06 82 ILE A C 1
ATOM 699 O O . ILE A 1 82 ? 2.182 3.775 9.474 1.00 95.06 82 ILE A O 1
ATOM 703 N N . PHE A 1 83 ? 1.518 5.606 10.612 1.00 94.94 83 PHE A N 1
ATOM 704 C CA . PHE A 1 83 ? 2.792 5.894 11.239 1.00 94.94 83 PHE A CA 1
ATOM 705 C C . PHE A 1 83 ? 2.564 6.534 12.608 1.00 94.94 83 PHE A C 1
ATOM 707 O O . PHE A 1 83 ? 1.681 7.381 12.763 1.00 94.94 83 PHE A O 1
ATOM 714 N N . LYS A 1 84 ? 3.323 6.101 13.622 1.00 93.06 84 LYS A N 1
ATOM 715 C CA . LYS A 1 84 ? 3.182 6.537 15.024 1.00 93.06 84 LYS A CA 1
ATOM 716 C C . LYS A 1 84 ? 1.716 6.490 15.494 1.00 93.06 84 LYS A C 1
ATOM 718 O O . LYS A 1 84 ? 1.206 7.439 16.084 1.00 93.06 84 LYS A O 1
ATOM 723 N N . ARG A 1 85 ? 1.033 5.373 15.190 1.00 92.00 85 ARG A N 1
ATOM 724 C CA . ARG A 1 85 ? -0.381 5.085 15.523 1.00 92.00 85 ARG A CA 1
ATOM 725 C C . ARG A 1 85 ? -1.424 6.027 14.892 1.00 92.00 85 ARG A C 1
ATOM 727 O O . ARG A 1 85 ? -2.585 6.003 15.298 1.00 92.00 85 ARG A O 1
ATOM 734 N N . LYS A 1 86 ? -1.058 6.848 13.902 1.00 93.19 86 LYS A N 1
ATOM 735 C CA . LYS A 1 86 ? -1.961 7.807 13.237 1.00 93.19 86 LYS A CA 1
ATOM 736 C C . LYS A 1 86 ? -2.022 7.562 11.732 1.00 93.19 86 LYS A C 1
ATOM 738 O O . LYS A 1 86 ? -1.038 7.126 11.140 1.00 93.19 86 LYS A O 1
ATOM 743 N N . ASN A 1 87 ? -3.158 7.892 11.112 1.00 94.25 87 ASN A N 1
ATOM 744 C CA . ASN A 1 87 ? -3.246 7.982 9.654 1.00 94.25 87 ASN A CA 1
ATOM 745 C C . ASN A 1 87 ? -2.618 9.297 9.177 1.00 94.25 87 ASN A C 1
ATOM 747 O O . ASN A 1 87 ? -3.245 10.353 9.283 1.00 94.25 87 ASN A O 1
ATOM 751 N N . ILE A 1 88 ? -1.408 9.239 8.625 1.00 94.56 88 ILE A N 1
ATOM 752 C CA . ILE A 1 88 ? -0.688 10.451 8.202 1.00 94.56 88 ILE A CA 1
ATOM 753 C C . ILE A 1 88 ? -1.311 11.123 6.974 1.00 94.56 88 ILE A C 1
ATOM 755 O O . ILE A 1 88 ? -1.120 12.318 6.768 1.00 94.56 88 ILE A O 1
ATOM 759 N N . LEU A 1 89 ? -2.105 10.385 6.191 1.00 93.06 89 LEU A N 1
ATOM 760 C CA . LEU A 1 89 ? -2.805 10.918 5.018 1.00 93.06 89 LEU A CA 1
ATOM 761 C C . LEU A 1 89 ? -4.072 11.702 5.382 1.00 93.06 89 LEU A C 1
ATOM 763 O O . LEU 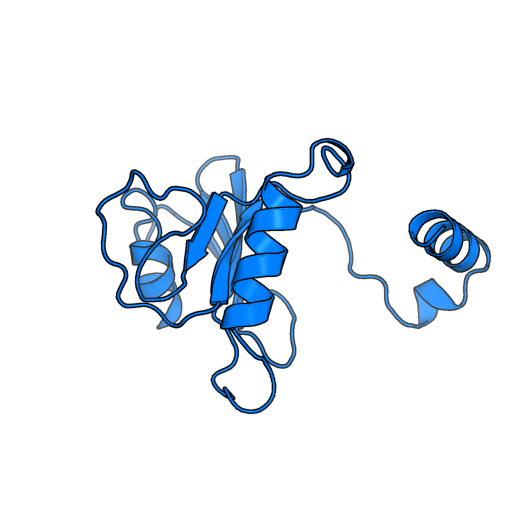A 1 89 ? -4.601 12.439 4.557 1.00 93.06 89 LEU A O 1
ATOM 767 N N . SER A 1 90 ? -4.555 11.573 6.620 1.00 89.19 90 SER A N 1
ATOM 768 C CA . SER A 1 90 ? -5.707 12.320 7.126 1.00 89.19 90 SER A CA 1
ATOM 769 C C . SER A 1 90 ? -5.447 12.787 8.563 1.00 89.19 90 SER A C 1
ATOM 771 O O . SER A 1 90 ? -6.092 12.297 9.493 1.00 89.19 90 SER A O 1
ATOM 773 N N . PRO A 1 91 ? -4.540 13.759 8.774 1.00 78.31 91 PRO A N 1
ATOM 774 C CA . PRO A 1 91 ? -4.116 14.182 10.111 1.00 78.31 91 PRO A CA 1
ATOM 775 C C . PRO A 1 91 ? -5.247 14.795 10.953 1.00 78.31 91 PRO A C 1
ATOM 777 O O . PRO A 1 91 ? -5.177 14.775 12.178 1.00 78.31 91 PRO A O 1
ATOM 780 N N . LYS A 1 92 ? -6.320 15.289 10.316 1.00 83.19 92 LYS A N 1
ATOM 781 C CA . LYS A 1 92 ? -7.531 15.777 11.003 1.00 83.19 92 LYS A CA 1
ATOM 782 C C . LYS A 1 92 ? -8.301 14.657 11.718 1.00 83.19 92 LYS A C 1
ATOM 784 O O . LYS A 1 92 ? -9.069 14.925 12.639 1.00 83.19 92 LYS A O 1
ATOM 789 N N . LEU A 1 93 ? -8.103 13.400 11.313 1.00 83.88 93 LEU A N 1
ATOM 790 C CA . LEU A 1 93 ? -8.711 12.249 11.966 1.00 83.88 93 LEU A CA 1
ATOM 791 C C . LEU A 1 93 ? -7.962 11.967 13.275 1.00 83.88 93 LEU A C 1
ATOM 793 O O . LEU A 1 93 ? -6.880 11.388 13.266 1.00 83.88 93 LEU A O 1
ATOM 797 N N . LYS A 1 94 ? -8.569 12.310 14.415 1.00 81.62 94 LYS A N 1
ATOM 798 C CA . LYS A 1 94 ? -7.999 12.070 15.759 1.00 81.62 94 LYS A CA 1
ATOM 799 C C . LYS A 1 94 ? -7.964 10.589 16.179 1.00 81.62 94 LYS A C 1
ATOM 801 O O . LYS A 1 94 ? -7.600 10.273 17.307 1.00 81.62 94 LYS A O 1
ATOM 806 N N . ARG A 1 95 ? -8.355 9.668 15.294 1.00 87.06 95 ARG A N 1
ATOM 807 C CA . ARG A 1 95 ? -8.404 8.233 15.580 1.00 87.06 95 ARG A CA 1
ATOM 808 C C . ARG A 1 95 ? -6.994 7.667 15.737 1.00 87.06 95 ARG A C 1
ATOM 810 O O . ARG A 1 95 ? -6.159 7.815 14.847 1.00 87.06 95 ARG A O 1
ATOM 817 N N . ILE A 1 96 ? -6.779 6.960 16.841 1.00 88.12 96 ILE A N 1
ATOM 818 C CA . ILE A 1 96 ? -5.559 6.200 17.106 1.00 88.12 96 ILE A CA 1
ATOM 819 C C . ILE A 1 96 ? -5.752 4.775 16.587 1.00 88.12 96 ILE A C 1
ATOM 821 O O . ILE A 1 96 ? -6.794 4.151 16.801 1.00 88.12 96 ILE A O 1
ATOM 825 N N . PHE A 1 97 ? -4.745 4.270 15.886 1.00 89.38 97 PHE A N 1
ATOM 826 C CA . PHE A 1 97 ? -4.713 2.919 15.352 1.00 89.38 97 PHE A CA 1
ATOM 827 C C . PHE A 1 97 ? -3.635 2.120 16.069 1.00 89.38 97 PHE A C 1
ATOM 829 O O . PHE A 1 97 ? -2.457 2.466 16.039 1.00 89.38 97 PHE A O 1
ATOM 836 N N . ASP A 1 98 ? -4.051 1.025 16.684 1.00 89.44 98 ASP A N 1
ATOM 837 C CA . ASP A 1 98 ? -3.157 0.013 17.229 1.00 89.44 98 ASP A CA 1
ATOM 838 C C . ASP A 1 98 ? -2.842 -1.017 16.127 1.00 89.44 98 ASP A C 1
ATOM 840 O O . ASP A 1 98 ? -3.442 -2.088 16.021 1.00 89.44 98 ASP A O 1
ATOM 844 N N . LEU A 1 99 ? -1.991 -0.575 15.197 1.00 90.38 99 LEU A N 1
ATOM 845 C CA . LEU A 1 99 ? -1.505 -1.301 14.024 1.00 90.38 99 LEU A CA 1
ATOM 846 C C . LEU A 1 99 ? -0.044 -0.898 13.759 1.00 90.38 99 LEU A C 1
ATOM 848 O O . LEU A 1 99 ? 0.341 0.231 14.083 1.00 90.38 99 LEU A O 1
ATOM 852 N N . PRO A 1 100 ? 0.772 -1.776 13.154 1.00 91.44 100 PRO A N 1
ATOM 853 C CA . PRO A 1 100 ? 2.183 -1.493 12.922 1.00 91.44 100 PRO A CA 1
ATOM 854 C C . PRO A 1 100 ? 2.398 -0.361 11.907 1.00 91.44 100 PRO A C 1
ATOM 856 O O . PRO A 1 100 ? 1.618 -0.178 10.962 1.00 91.44 100 PRO A O 1
ATOM 859 N N . ASN A 1 101 ? 3.498 0.377 12.087 1.00 93.44 101 ASN A N 1
ATOM 860 C CA . ASN A 1 101 ? 3.944 1.416 11.157 1.00 93.44 101 ASN A CA 1
ATOM 861 C C . ASN A 1 101 ? 4.201 0.824 9.768 1.00 93.44 101 ASN A C 1
ATOM 863 O O . ASN A 1 101 ? 4.916 -0.165 9.645 1.00 93.44 101 ASN A O 1
ATOM 867 N N . GLY A 1 102 ? 3.650 1.448 8.730 1.00 94.06 102 GLY A N 1
ATOM 868 C CA . GLY A 1 102 ? 3.690 0.930 7.361 1.00 94.06 102 GLY A CA 1
ATOM 869 C C . GLY A 1 102 ? 2.419 0.194 6.93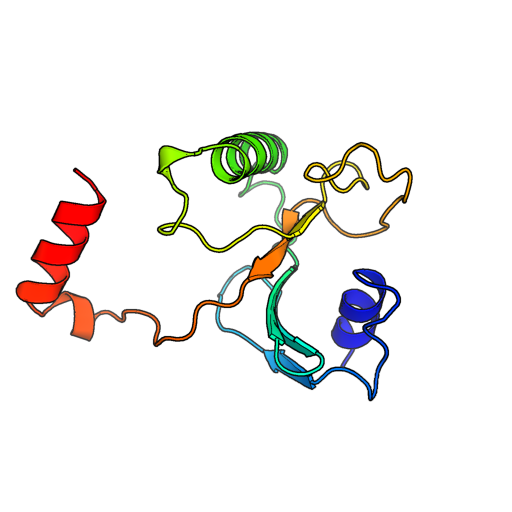6 1.00 94.06 102 GLY A C 1
ATOM 870 O O . GLY A 1 102 ? 2.301 -0.171 5.762 1.00 94.06 102 GLY A O 1
ATOM 871 N N . THR A 1 103 ? 1.452 0.004 7.847 1.00 95.62 103 THR A N 1
ATOM 872 C CA . THR A 1 103 ? 0.118 -0.488 7.470 1.00 95.62 103 THR A CA 1
ATOM 873 C C . THR A 1 103 ? -0.544 0.509 6.534 1.00 95.62 103 THR A C 1
ATOM 875 O O . THR A 1 103 ? -0.654 1.684 6.878 1.00 95.62 103 THR A O 1
ATOM 878 N N . MET A 1 104 ? -1.020 0.055 5.378 1.00 95.94 104 MET A N 1
ATOM 879 C CA . MET A 1 104 ? -1.626 0.939 4.383 1.00 95.94 104 MET A CA 1
ATOM 880 C C . MET A 1 104 ? -2.818 0.301 3.683 1.00 95.94 104 MET A C 1
ATOM 882 O O . MET A 1 104 ? -2.926 -0.923 3.597 1.00 95.94 104 MET A O 1
ATOM 886 N N . ALA A 1 105 ? -3.692 1.164 3.172 1.00 96.06 105 ALA A N 1
ATOM 887 C CA . ALA A 1 105 ? -4.750 0.795 2.249 1.00 96.06 105 ALA A CA 1
ATOM 888 C C . ALA A 1 105 ? -4.758 1.773 1.071 1.00 96.06 105 ALA A C 1
ATOM 890 O O . ALA A 1 105 ? -4.769 2.996 1.261 1.00 96.06 105 ALA A O 1
ATOM 891 N N . MET A 1 106 ? -4.776 1.226 -0.135 1.00 95.94 106 MET A N 1
ATOM 892 C CA . MET A 1 106 ? -4.837 1.976 -1.384 1.00 95.94 106 MET A CA 1
ATOM 893 C C . MET A 1 106 ? -5.876 1.364 -2.319 1.00 95.94 106 MET A C 1
ATOM 895 O O . MET A 1 106 ? -6.404 0.277 -2.067 1.00 95.94 106 MET A O 1
ATOM 899 N N . GLU A 1 107 ? -6.200 2.090 -3.375 1.00 95.88 107 GLU A N 1
ATOM 900 C CA . GLU A 1 107 ? -6.968 1.571 -4.497 1.00 95.88 107 GLU A CA 1
ATOM 901 C C . GLU A 1 107 ? -6.301 0.322 -5.070 1.00 95.88 107 GLU A C 1
ATOM 903 O O . GLU A 1 107 ? -5.076 0.238 -5.161 1.00 95.88 107 G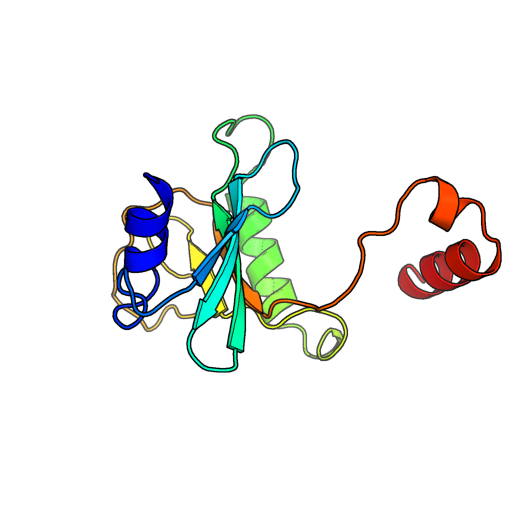LU A O 1
ATOM 908 N N . TYR A 1 108 ? -7.113 -0.684 -5.389 1.00 95.44 108 TYR A N 1
ATOM 909 C CA . TYR A 1 108 ? -6.609 -1.870 -6.060 1.00 95.44 108 TYR A CA 1
ATOM 910 C C . TYR A 1 108 ? -6.537 -1.612 -7.564 1.00 95.44 108 TYR A C 1
ATOM 912 O O . TYR A 1 108 ? -7.562 -1.348 -8.190 1.00 95.44 108 TYR A O 1
ATOM 920 N N . THR A 1 109 ? -5.338 -1.726 -8.126 1.00 91.75 109 THR A N 1
ATOM 921 C CA . THR A 1 109 ? -5.127 -1.728 -9.573 1.00 91.75 109 THR A CA 1
ATOM 922 C C . THR A 1 109 ? -5.354 -3.141 -10.095 1.00 91.75 109 THR A C 1
ATOM 924 O O . THR A 1 109 ? -4.656 -4.073 -9.696 1.00 91.75 109 THR A O 1
ATOM 927 N N . GLU A 1 110 ? -6.352 -3.309 -10.960 1.00 90.81 110 GLU A N 1
ATOM 928 C CA . GLU A 1 110 ? -6.571 -4.573 -11.665 1.00 90.81 110 GLU A CA 1
ATOM 929 C C . GLU A 1 110 ? -5.430 -4.822 -12.652 1.00 90.81 110 GLU A C 1
ATOM 931 O O . GLU A 1 110 ? -4.973 -3.908 -13.337 1.00 90.81 110 GLU A O 1
ATOM 936 N N . GLY A 1 111 ? -4.992 -6.071 -12.745 1.00 89.31 111 GLY A N 1
ATOM 937 C CA . GLY A 1 111 ? -3.922 -6.458 -13.649 1.00 89.31 111 GLY A CA 1
ATOM 938 C C . GLY A 1 111 ? -3.211 -7.719 -13.189 1.00 89.31 111 GLY A C 1
ATOM 939 O O . GLY A 1 111 ? -3.519 -8.293 -12.140 1.00 89.31 111 GLY A O 1
ATOM 940 N N . LYS A 1 112 ? -2.255 -8.147 -14.008 1.00 87.62 112 LYS A N 1
ATOM 941 C CA . LYS A 1 112 ? -1.309 -9.211 -13.686 1.00 87.62 112 LYS A CA 1
ATOM 942 C C . LYS A 1 112 ? 0.032 -8.561 -13.344 1.00 87.62 112 LYS A C 1
ATOM 944 O O . LYS A 1 112 ? 0.457 -7.650 -14.051 1.00 87.62 112 LYS A O 1
ATOM 949 N N . ASP A 1 113 ? 0.687 -9.049 -12.294 1.00 87.12 113 ASP A N 1
ATOM 950 C CA . ASP A 1 113 ? 2.074 -8.686 -12.011 1.00 87.12 113 ASP A CA 1
ATOM 951 C C . ASP A 1 113 ? 2.970 -9.103 -13.189 1.00 87.12 113 ASP A C 1
ATOM 953 O O . ASP A 1 113 ? 2.808 -10.191 -13.751 1.00 87.12 113 ASP A O 1
ATOM 957 N N . VAL A 1 114 ? 3.908 -8.228 -13.552 1.00 88.62 114 VAL A N 1
ATOM 958 C CA . VAL A 1 114 ? 4.932 -8.507 -14.565 1.00 88.62 114 VAL A CA 1
ATOM 959 C C . VAL A 1 114 ? 5.894 -9.548 -13.997 1.00 88.62 114 VAL A C 1
ATOM 961 O O . VAL A 1 114 ? 6.464 -9.344 -12.923 1.00 88.62 114 VAL A O 1
ATOM 964 N N . ASP A 1 115 ? 6.067 -10.662 -14.705 1.00 88.94 115 ASP A N 1
ATOM 965 C CA . ASP A 1 115 ? 7.045 -11.693 -14.353 1.00 88.94 115 ASP A CA 1
ATOM 966 C C . ASP A 1 115 ? 8.297 -11.630 -15.249 1.00 88.94 115 ASP A C 1
ATOM 968 O O . ASP A 1 115 ? 8.394 -10.811 -16.163 1.00 88.94 115 ASP A O 1
ATOM 972 N N . GLY A 1 116 ? 9.286 -12.489 -14.979 1.00 90.00 116 GLY A N 1
ATOM 973 C CA . GLY A 1 116 ? 10.533 -12.510 -15.751 1.00 90.00 116 GLY A CA 1
ATOM 974 C C . GLY A 1 116 ? 10.316 -12.725 -17.254 1.00 90.00 116 GLY A C 1
ATOM 975 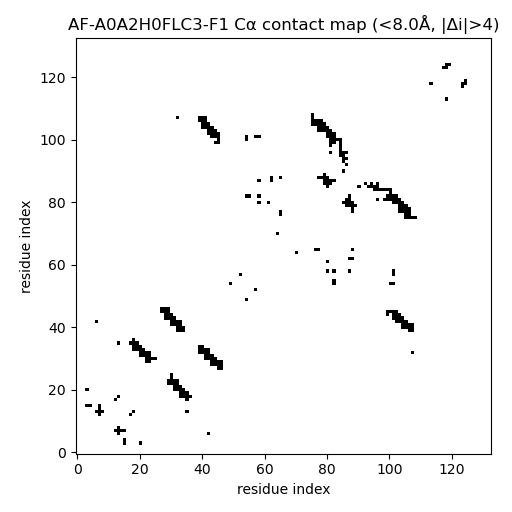O O . GLY A 1 116 ? 10.962 -12.064 -18.056 1.00 90.00 116 GLY A O 1
ATOM 976 N N . LYS A 1 117 ? 9.335 -13.552 -17.643 1.00 92.88 117 LYS A N 1
ATOM 977 C CA . LYS A 1 117 ? 9.033 -13.818 -19.061 1.00 92.88 117 LYS A CA 1
ATOM 978 C C . LYS A 1 117 ? 8.398 -12.611 -19.739 1.00 92.88 117 LYS A C 1
ATOM 980 O O . LYS A 1 117 ? 8.547 -12.414 -20.944 1.00 92.88 117 LYS A O 1
ATOM 985 N N . ASP A 1 118 ? 7.647 -11.816 -18.981 1.00 92.19 118 ASP A N 1
ATOM 986 C CA . ASP A 1 118 ? 7.101 -10.558 -19.474 1.00 92.19 118 ASP A CA 1
ATOM 987 C C . ASP A 1 118 ? 8.222 -9.531 -19.719 1.00 92.19 118 ASP A C 1
ATOM 989 O O . ASP A 1 118 ? 8.118 -8.750 -20.667 1.00 92.19 118 ASP A O 1
ATOM 993 N N . LEU A 1 119 ? 9.300 -9.552 -18.925 1.00 91.06 119 LEU A N 1
ATOM 994 C CA . LEU A 1 119 ? 10.462 -8.669 -19.093 1.00 91.06 119 LEU A CA 1
ATOM 995 C C . LEU A 1 119 ? 11.369 -9.056 -20.265 1.00 91.06 119 LEU A C 1
ATOM 997 O O . LEU A 1 119 ? 12.084 -8.192 -20.761 1.00 91.06 119 LEU A O 1
ATOM 1001 N N . ASP A 1 120 ? 11.308 -10.289 -20.763 1.00 93.56 120 ASP A N 1
ATOM 1002 C CA . ASP A 1 120 ? 12.059 -10.703 -21.959 1.00 93.56 120 ASP A CA 1
ATOM 1003 C C . ASP A 1 120 ? 11.498 -10.086 -23.254 1.00 93.56 120 ASP A C 1
ATOM 1005 O O . ASP A 1 120 ? 12.128 -10.131 -24.311 1.00 93.56 120 ASP A O 1
ATOM 1009 N N . ARG A 1 121 ? 10.296 -9.499 -23.200 1.00 95.31 121 ARG A N 1
ATOM 1010 C CA . ARG A 1 121 ? 9.636 -8.899 -24.365 1.00 95.31 121 ARG A CA 1
ATOM 1011 C C . ARG A 1 121 ? 10.147 -7.470 -24.586 1.00 95.31 121 ARG A C 1
ATOM 1013 O O . ARG A 1 121 ? 9.875 -6.615 -23.738 1.00 95.31 121 ARG A O 1
ATOM 1020 N N . PRO A 1 122 ? 10.740 -7.141 -25.753 1.00 95.38 122 PRO A N 1
ATOM 1021 C CA . PRO A 1 122 ? 11.287 -5.805 -26.016 1.00 95.38 122 PRO A CA 1
ATOM 1022 C C . PRO A 1 122 ? 10.281 -4.667 -25.800 1.00 95.38 122 PRO A C 1
ATOM 1024 O O . PRO A 1 122 ? 10.611 -3.637 -25.224 1.00 95.38 122 PRO A O 1
ATOM 1027 N N . LYS A 1 123 ? 9.010 -4.880 -26.168 1.00 94.88 123 LYS A N 1
ATOM 1028 C CA . LYS A 1 123 ? 7.935 -3.896 -25.963 1.00 94.88 123 LYS A CA 1
ATOM 1029 C C . LYS A 1 123 ? 7.717 -3.543 -24.485 1.00 94.88 123 LYS A C 1
ATOM 1031 O O . LYS A 1 123 ? 7.439 -2.391 -24.163 1.00 94.88 123 LYS A O 1
ATOM 1036 N N . ASN A 1 124 ? 7.822 -4.525 -23.589 1.00 93.12 124 ASN A N 1
ATOM 1037 C CA . ASN A 1 124 ? 7.651 -4.301 -22.154 1.00 93.12 124 ASN A CA 1
ATOM 1038 C C . ASN A 1 124 ? 8.886 -3.616 -21.556 1.00 93.12 124 ASN A C 1
ATOM 1040 O O . ASN A 1 124 ? 8.734 -2.743 -20.705 1.00 93.12 124 ASN A O 1
ATOM 1044 N N . GLN A 1 125 ? 10.086 -3.956 -22.038 1.00 92.38 125 GLN A N 1
ATOM 1045 C CA . GLN A 1 125 ? 11.324 -3.262 -21.665 1.00 92.38 125 GLN A CA 1
ATOM 1046 C C . GLN A 1 125 ? 11.269 -1.784 -22.068 1.00 92.38 125 GLN A C 1
ATOM 1048 O O . GLN A 1 125 ? 11.534 -0.911 -21.246 1.00 92.38 125 GLN A O 1
ATOM 1053 N N . GLU A 1 126 ? 10.847 -1.489 -23.300 1.00 94.44 126 GLU A N 1
ATOM 1054 C CA . GLU A 1 126 ? 10.699 -0.116 -23.789 1.00 94.44 126 GLU A CA 1
ATOM 1055 C C . GLU A 1 126 ? 9.666 0.671 -22.967 1.00 94.44 126 GLU A C 1
ATOM 1057 O O . GLU A 1 126 ? 9.919 1.808 -22.567 1.00 94.44 126 GLU A O 1
ATOM 1062 N N . ALA A 1 127 ? 8.512 0.067 -22.664 1.00 91.50 127 ALA A N 1
ATOM 1063 C CA . ALA A 1 127 ? 7.494 0.695 -21.822 1.00 91.50 127 ALA A CA 1
ATOM 1064 C C . ALA A 1 127 ? 8.004 0.976 -20.396 1.00 91.50 127 ALA A C 1
ATOM 1066 O O . ALA A 1 127 ? 7.716 2.037 -19.834 1.00 91.50 127 ALA A O 1
ATOM 1067 N N . LEU A 1 128 ? 8.789 0.058 -19.821 1.00 90.62 128 LEU A N 1
ATOM 1068 C CA . LEU A 1 128 ? 9.410 0.249 -18.512 1.00 90.62 128 LEU A CA 1
ATOM 1069 C C . LEU A 1 128 ? 10.416 1.406 -18.536 1.00 90.62 128 LEU A C 1
ATOM 1071 O O . LEU A 1 128 ? 10.363 2.267 -17.660 1.00 90.62 128 LEU A O 1
ATOM 1075 N N . LEU A 1 129 ? 11.274 1.476 -19.559 1.00 90.38 129 LEU A N 1
ATOM 1076 C CA . LEU A 1 129 ? 12.238 2.570 -19.730 1.00 90.38 129 LEU A CA 1
ATOM 1077 C C . LEU A 1 129 ? 11.541 3.931 -19.841 1.00 90.38 129 LEU A C 1
ATOM 1079 O O . LEU A 1 129 ? 11.936 4.871 -19.156 1.00 90.38 129 LEU A O 1
ATOM 1083 N N . LYS A 1 130 ? 10.453 4.017 -20.617 1.00 88.75 130 LYS A N 1
ATOM 1084 C CA . LYS A 1 130 ? 9.627 5.235 -20.734 1.00 88.75 130 LYS A CA 1
ATOM 1085 C C . LYS A 1 130 ? 8.927 5.639 -19.437 1.00 88.75 130 LYS A C 1
ATOM 1087 O O . LYS A 1 130 ? 8.489 6.771 -19.319 1.00 88.75 130 LYS A O 1
ATOM 1092 N N . THR A 1 131 ? 8.771 4.720 -18.486 1.00 83.81 131 THR A N 1
ATOM 1093 C CA . THR A 1 131 ? 8.195 5.034 -17.168 1.00 83.81 131 THR A CA 1
ATOM 1094 C C . THR A 1 131 ? 9.252 5.607 -16.213 1.00 83.81 131 THR A C 1
ATOM 1096 O O . THR A 1 131 ? 8.902 6.253 -15.227 1.00 83.81 131 THR A O 1
ATOM 1099 N N . LEU A 1 132 ? 10.538 5.354 -16.482 1.00 79.62 132 LEU A N 1
ATOM 1100 C CA . LEU A 1 132 ? 11.666 5.767 -15.641 1.00 79.62 132 LEU A CA 1
ATOM 1101 C C . LEU A 1 132 ? 12.318 7.092 -16.080 1.00 79.62 132 LEU A C 1
A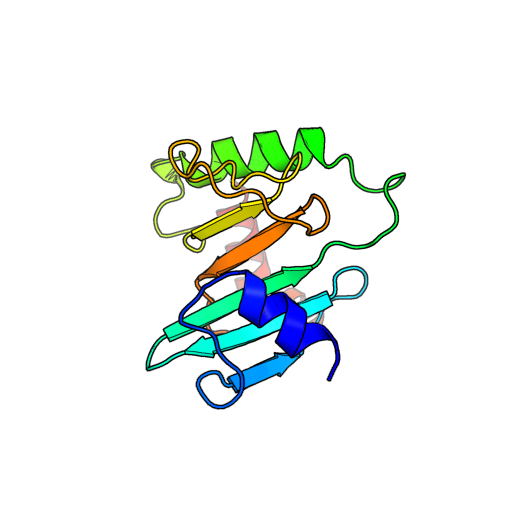TOM 1103 O O . LEU A 1 132 ? 12.988 7.710 -15.252 1.00 79.62 132 LEU A O 1
ATOM 1107 N N . TYR A 1 133 ? 12.128 7.507 -17.338 1.00 66.00 133 TYR A N 1
ATOM 1108 C CA . TYR A 1 133 ? 12.621 8.758 -17.940 1.00 66.00 133 TYR A CA 1
ATOM 1109 C C . TYR A 1 133 ? 11.503 9.790 -18.103 1.00 66.00 133 TYR A C 1
ATOM 1111 O O . TYR A 1 133 ? 11.779 10.988 -17.863 1.00 66.00 133 TYR A O 1
#

Mean predicted aligned error: 4.57 Å

Solvent-accessible surface area (backbone atoms only — not comparable to full-atom values): 7983 Å² total; per-residue (Å²): 119,78,60,61,62,58,58,27,67,77,38,93,78,39,38,90,89,59,44,50,78,43,83,45,76,69,91,66,39,57,28,30,40,38,34,47,85,99,44,54,29,34,35,36,39,52,50,86,62,65,91,81,49,61,57,68,61,51,51,54,50,50,54,51,56,74,68,38,75,89,42,64,87,75,54,68,57,71,75,38,36,30,47,92,35,28,38,71,80,44,72,88,53,85,61,75,45,98,60,63,60,56,25,33,34,28,46,49,80,86,81,78,82,85,49,74,76,52,58,72,35,67,71,50,44,52,52,52,52,65,73,76,110

Organism: NCBI:txid1974717

Secondary structure (DSSP, 8-state):
-HHHHHHHHH-TT--BTTEEEEEE--SSSEEEEEEETTEEEEEEEPPS-TTT--HHHHHHHHHHHHH-GGGBTTBPPEEEEEETTEETT-TT------S-TT-EEEEPPPSPPP-HHHHTSHHHHHHHHHHH-

pLDDT: mean 90.79, std 5.93, range [59.44, 97.38]

Sequence (133 aa):
MKDIKLISRLNKEWRPGKIKVKKAGGQTNRNWIVQYKNKKFFVRFPWERIDIVNREVEAKNILALARSKKLIGILPKYYFYIFKRKNILSPKLKRIFDLPNGTMAMEYTEGKDVDGKDLDRPKNQEALLKTLY

Radius of gyration: 16.25 Å; Cα contacts (8 Å, |Δi|>4): 175; chains: 1; bounding box: 36×32×43 Å